Protein AF-A0A9N7VM14-F1 (afdb_monomer_lite)

Foldseek 3Di:
DDCPVVVVVVVVVVVVVVVVVVVVVPPVPPVPVVVLVVQVVPCPDPLVVCVVVVHPSADPVSQVVVLVVVQVVLCVDPPGDPDDDRDDDPVPPPPPDDPPDD

Organism: Pleuronectes platessa (NCBI:txid8262)

Secondary structure (DSSP, 8-state):
--THHHHHHHHHHHHHHHHHHHHHHT-TTTHHHHHHHHHTT-TTSHHHHHHHTTS--S-HHHHHHHHHHHHHHHTT-SSPPTT-PPPP--------------

Sequence (102 aa):
MSGESLHWLRGASLLLLLQAATSMVMLPNTTDWKQLLDKYLDEKGDWWEAKQRGKRAITDSDAQLILDIHNKLRGQVYPSASNMEHMVGGWRTEVSGRA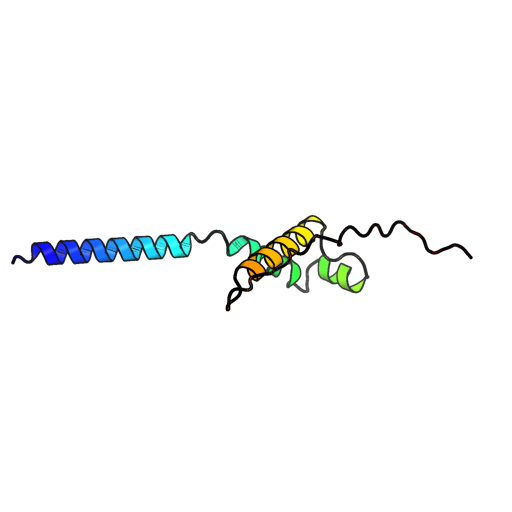PSE

pLDDT: mean 72.64, std 12.81, range [38.75, 89.0]

Structure (mmCIF, N/CA/C/O backbone):
data_AF-A0A9N7VM14-F1
#
_entry.id   AF-A0A9N7VM14-F1
#
loop_
_atom_site.group_PDB
_atom_site.id
_atom_site.type_symbol
_atom_site.label_atom_id
_atom_site.label_alt_id
_atom_site.label_comp_id
_atom_site.label_asym_id
_atom_site.label_entity_id
_atom_site.label_seq_id
_atom_site.pdbx_PDB_ins_code
_atom_site.Cartn_x
_atom_site.Cartn_y
_atom_site.Cartn_z
_atom_site.occupancy
_atom_site.B_iso_or_equiv
_atom_site.auth_seq_id
_atom_site.auth_comp_id
_atom_site.auth_asym_id
_atom_site.auth_atom_id
_atom_site.pdbx_PDB_model_num
ATOM 1 N N . MET A 1 1 ? -21.738 -14.811 49.653 1.00 49.97 1 MET A N 1
ATOM 2 C CA . MET A 1 1 ? -21.237 -14.925 48.266 1.00 49.97 1 MET A CA 1
ATOM 3 C C . MET A 1 1 ? -19.727 -14.788 48.327 1.00 49.97 1 MET A C 1
ATOM 5 O O . MET A 1 1 ? -19.229 -13.724 48.664 1.00 49.97 1 MET A O 1
ATOM 9 N N . SER A 1 2 ? -19.058 -15.932 48.223 1.00 56.47 2 SER A N 1
ATOM 10 C CA . SER A 1 2 ? -17.684 -16.224 48.639 1.00 56.47 2 SER A CA 1
ATOM 11 C C . SER A 1 2 ? -16.636 -15.630 47.694 1.00 56.47 2 SER A C 1
ATOM 13 O O . SER A 1 2 ? -16.859 -15.552 46.489 1.00 56.47 2 SER A O 1
ATOM 15 N N . GLY A 1 3 ? -15.478 -15.238 48.239 1.00 65.00 3 GLY A N 1
ATOM 16 C CA . GLY A 1 3 ? -14.369 -14.597 47.512 1.00 65.00 3 GLY A CA 1
ATOM 17 C C . GLY A 1 3 ? -13.792 -15.397 46.335 1.00 65.00 3 GLY A C 1
ATOM 18 O O . GLY A 1 3 ? -13.029 -14.855 45.543 1.00 65.00 3 GLY A O 1
ATOM 19 N N . GLU A 1 4 ? -14.200 -16.651 46.159 1.00 67.94 4 GLU A N 1
ATOM 20 C CA . GLU A 1 4 ? -13.802 -17.526 45.053 1.00 67.94 4 GLU A CA 1
ATOM 21 C C . GLU A 1 4 ? -14.244 -17.000 43.679 1.00 67.94 4 GLU A C 1
ATOM 23 O O . GLU A 1 4 ? -13.500 -17.119 42.704 1.00 67.94 4 GLU A O 1
ATOM 28 N N . SER A 1 5 ? -15.405 -16.339 43.598 1.00 71.44 5 SER A N 1
ATOM 29 C CA . SER A 1 5 ? -15.885 -15.722 42.353 1.00 71.44 5 SER A CA 1
ATOM 30 C C . SER A 1 5 ? -15.021 -14.532 41.919 1.00 71.44 5 SER A C 1
ATOM 32 O O . SER A 1 5 ? -14.828 -14.304 40.725 1.00 71.44 5 SER A O 1
ATOM 34 N N . LEU A 1 6 ? -14.441 -13.806 42.880 1.00 75.19 6 LEU A N 1
ATOM 35 C CA . LEU A 1 6 ? -13.570 -12.662 42.621 1.00 75.19 6 LEU A CA 1
ATOM 36 C C . LEU A 1 6 ? -12.202 -13.101 42.082 1.00 75.19 6 LEU A C 1
ATOM 38 O O . LEU A 1 6 ? -11.669 -12.471 41.168 1.00 75.19 6 LEU A O 1
ATOM 42 N N . HIS A 1 7 ? -11.649 -14.200 42.603 1.00 79.88 7 HIS A N 1
ATOM 43 C CA . HIS A 1 7 ? -10.405 -14.782 42.091 1.00 79.88 7 HIS A CA 1
ATOM 44 C C . HIS A 1 7 ? -10.571 -15.313 40.661 1.00 79.88 7 HIS A C 1
ATOM 46 O O . HIS A 1 7 ? -9.702 -15.077 39.820 1.00 79.88 7 HIS A O 1
ATOM 52 N N . TRP A 1 8 ? -11.711 -15.940 40.363 1.00 81.69 8 TRP A N 1
ATOM 53 C CA . TRP A 1 8 ? -12.054 -16.406 39.017 1.00 81.69 8 TRP A CA 1
ATOM 54 C C . TRP A 1 8 ? -12.205 -15.265 38.012 1.00 81.69 8 TRP A C 1
ATOM 56 O O . TRP A 1 8 ? -11.599 -15.303 36.942 1.00 81.69 8 TRP A O 1
ATOM 66 N N . LEU A 1 9 ? -12.953 -14.217 38.368 1.00 84.75 9 LEU A N 1
ATOM 67 C CA . LEU A 1 9 ? -13.116 -13.029 37.524 1.00 84.75 9 LEU A CA 1
ATOM 68 C C . LEU A 1 9 ? -11.778 -12.332 37.260 1.00 84.75 9 LEU A C 1
ATOM 70 O O . LEU A 1 9 ? -11.505 -11.914 36.136 1.00 84.75 9 LEU A O 1
ATOM 74 N N . ARG A 1 10 ? -10.915 -12.240 38.277 1.00 85.06 10 ARG A N 1
ATOM 75 C CA . ARG A 1 10 ? -9.586 -11.636 38.142 1.00 85.06 10 ARG A CA 1
ATOM 76 C C . ARG A 1 10 ? -8.675 -12.463 37.235 1.00 85.06 10 ARG A C 1
ATOM 78 O O . ARG A 1 10 ? -7.988 -11.881 36.402 1.00 85.06 10 ARG A O 1
ATOM 85 N N . GLY A 1 11 ? -8.703 -13.791 37.359 1.00 87.69 11 GLY A N 1
ATOM 86 C CA . GLY A 1 11 ? -7.975 -14.702 36.472 1.00 87.69 11 GLY A CA 1
ATOM 87 C C . GLY A 1 11 ? -8.459 -14.619 35.023 1.00 87.69 11 GLY A C 1
ATOM 88 O O . GLY A 1 11 ? -7.644 -14.472 34.115 1.00 87.69 11 GLY A O 1
ATOM 89 N N . ALA A 1 12 ? -9.777 -14.617 34.810 1.00 87.88 12 ALA A N 1
ATOM 90 C CA . ALA A 1 12 ? -10.382 -14.475 33.486 1.00 87.88 12 ALA A CA 1
ATOM 91 C C . ALA A 1 12 ? -10.042 -13.125 32.835 1.00 87.88 12 ALA A C 1
ATOM 93 O O . ALA A 1 12 ? -9.708 -13.078 31.655 1.00 87.88 12 ALA A O 1
ATOM 94 N N . SER A 1 13 ? -10.059 -12.037 33.611 1.00 87.56 13 SER A N 1
ATOM 95 C CA . SER A 1 13 ? -9.688 -10.700 33.136 1.00 87.56 13 SER A CA 1
ATOM 96 C C . SER A 1 13 ? -8.205 -10.617 32.749 1.00 87.56 13 SER A C 1
ATOM 98 O O . SER A 1 13 ? -7.866 -10.077 31.697 1.00 87.56 13 SER A O 1
ATOM 100 N N . LEU A 1 14 ? -7.314 -11.232 33.539 1.00 89.00 14 LEU A N 1
ATOM 101 C CA . LEU A 1 14 ? -5.886 -11.315 33.211 1.00 89.00 14 LEU A CA 1
ATOM 102 C C . LEU A 1 14 ? -5.641 -12.116 31.924 1.00 89.00 14 LEU A C 1
ATOM 104 O O . LEU A 1 14 ? -4.824 -11.721 31.095 1.00 89.00 14 LEU A O 1
ATOM 108 N N . LEU A 1 15 ? -6.368 -13.224 31.748 1.00 87.62 15 LEU A N 1
ATOM 109 C CA . LEU A 1 15 ? -6.289 -14.059 30.552 1.00 87.62 15 LEU A CA 1
ATOM 110 C C . LEU A 1 15 ? -6.776 -13.296 29.312 1.00 87.62 15 LEU A C 1
ATOM 112 O O . LEU A 1 15 ? -6.120 -13.347 28.274 1.00 87.62 15 LEU A O 1
ATOM 116 N N . LEU A 1 16 ? -7.873 -12.539 29.432 1.00 86.06 16 LEU A N 1
ATOM 117 C CA . LEU A 1 16 ? -8.397 -11.698 28.353 1.00 86.06 16 LEU A CA 1
ATOM 118 C C . LEU A 1 16 ? -7.392 -10.614 27.941 1.00 86.06 16 LEU A C 1
ATOM 120 O O . LEU A 1 16 ? -7.169 -10.398 26.753 1.00 86.06 16 LEU A O 1
ATOM 124 N N . LEU A 1 17 ? -6.755 -9.961 2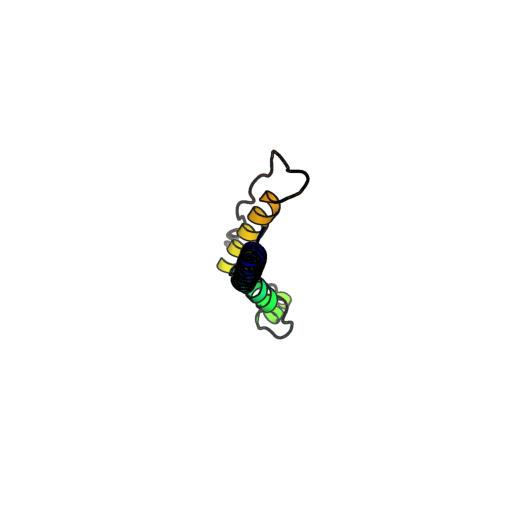8.918 1.00 85.62 17 LEU A N 1
ATOM 125 C CA . LEU A 1 17 ? -5.717 -8.956 28.673 1.00 85.62 17 LEU A CA 1
ATOM 126 C C . LEU A 1 17 ? -4.493 -9.564 27.980 1.00 85.62 17 LEU A C 1
ATOM 128 O O . LEU A 1 17 ? -3.948 -8.962 27.057 1.00 85.62 17 LEU A O 1
ATOM 132 N N . LEU A 1 18 ? -4.087 -10.772 28.376 1.00 84.19 18 LEU A N 1
ATOM 133 C CA . LEU A 1 18 ? -2.974 -11.481 27.750 1.00 84.19 18 LEU A CA 1
ATOM 134 C C . LEU A 1 18 ? -3.302 -11.901 26.308 1.00 84.19 18 LEU A C 1
ATOM 136 O O . LEU A 1 18 ? -2.451 -11.778 25.425 1.00 84.19 18 LEU A O 1
ATOM 140 N N . GLN A 1 19 ? -4.539 -12.341 26.049 1.00 78.81 19 GLN A N 1
ATOM 141 C CA . GLN A 1 19 ? -5.027 -12.656 24.701 1.00 78.81 19 GLN A CA 1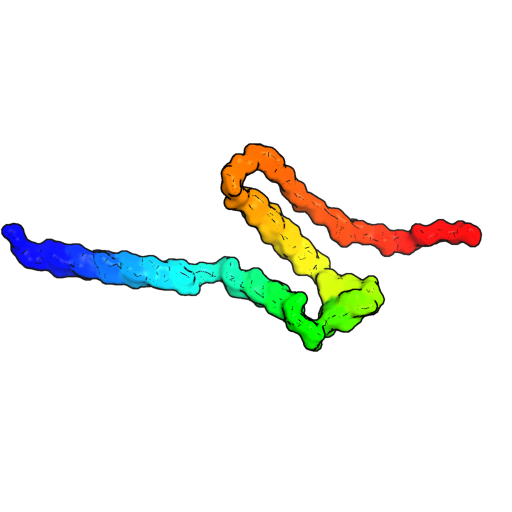
ATOM 142 C C . GLN A 1 19 ? -5.144 -11.414 23.809 1.00 78.81 19 GLN A C 1
ATOM 144 O O . GLN A 1 19 ? -4.775 -11.453 22.634 1.00 78.81 19 GLN A O 1
ATOM 149 N N . ALA A 1 20 ? -5.594 -10.288 24.361 1.00 76.31 20 ALA A N 1
ATOM 150 C CA . ALA A 1 20 ? -5.627 -9.015 23.649 1.00 76.31 20 ALA A CA 1
ATOM 151 C C . ALA A 1 20 ? -4.209 -8.523 23.306 1.00 76.31 20 ALA A C 1
ATOM 153 O O . ALA A 1 20 ? -3.959 -8.103 22.177 1.00 76.31 20 ALA A O 1
ATOM 154 N N . ALA A 1 21 ? -3.260 -8.640 24.240 1.00 74.00 21 ALA A N 1
ATOM 155 C CA . ALA A 1 21 ? -1.866 -8.261 24.018 1.00 74.00 21 ALA A CA 1
ATOM 156 C C . ALA A 1 21 ? -1.184 -9.136 22.952 1.00 74.00 21 ALA A C 1
ATOM 158 O O . ALA A 1 21 ? -0.505 -8.619 22.068 1.00 74.00 21 ALA A O 1
ATOM 159 N N . THR A 1 22 ? -1.404 -10.453 22.982 1.00 68.19 22 THR A N 1
ATOM 160 C CA . THR A 1 22 ? -0.868 -11.371 21.958 1.00 68.19 22 THR A CA 1
ATOM 161 C C . THR A 1 22 ? -1.496 -11.142 20.586 1.00 68.19 22 THR A C 1
ATOM 163 O O . THR A 1 22 ? -0.776 -11.152 19.591 1.00 68.19 22 THR A O 1
ATOM 166 N N . SER A 1 23 ? -2.794 -10.836 20.518 1.00 63.56 23 SER A N 1
ATOM 167 C CA . SER A 1 23 ? -3.466 -10.471 19.260 1.00 63.56 23 SER A CA 1
ATOM 168 C C . SER A 1 23 ? -2.953 -9.148 18.679 1.00 63.56 23 SER A C 1
ATOM 170 O O . SER A 1 23 ? -2.893 -8.990 17.463 1.00 63.56 23 SER A O 1
ATOM 172 N N . MET A 1 24 ? -2.545 -8.205 19.535 1.00 60.84 24 MET A N 1
ATOM 173 C CA . MET A 1 24 ? -1.982 -6.916 19.119 1.00 60.84 24 MET A CA 1
ATOM 174 C C . MET A 1 24 ? -0.535 -7.038 18.614 1.00 60.84 24 MET A C 1
ATOM 176 O O . MET A 1 24 ? -0.155 -6.341 17.677 1.00 60.84 24 MET A O 1
ATOM 180 N N . VAL A 1 25 ? 0.263 -7.938 19.199 1.00 60.00 25 VAL A N 1
ATOM 181 C CA . VAL A 1 25 ? 1.650 -8.213 18.773 1.00 60.00 25 VAL A CA 1
ATOM 182 C C . VAL A 1 25 ? 1.701 -9.064 17.500 1.00 60.00 25 VAL A C 1
ATOM 184 O O . VAL A 1 25 ? 2.594 -8.884 16.679 1.00 60.00 25 VAL A O 1
ATOM 187 N N . MET A 1 26 ? 0.726 -9.950 17.296 1.00 55.31 26 MET A N 1
ATOM 188 C CA . MET A 1 26 ? 0.640 -10.834 16.128 1.00 55.31 26 MET A CA 1
ATOM 189 C C . MET A 1 26 ? -0.138 -10.218 14.960 1.00 55.31 26 MET A C 1
ATOM 191 O O . MET A 1 26 ? -0.744 -10.956 14.190 1.00 55.31 26 MET A O 1
ATOM 195 N N . LEU A 1 27 ? -0.151 -8.887 14.806 1.00 52.78 27 LEU A N 1
ATOM 196 C CA . LEU A 1 27 ? -0.711 -8.244 13.616 1.00 52.78 27 LEU A CA 1
ATOM 197 C C . LEU A 1 27 ? 0.303 -8.398 12.461 1.00 52.78 27 LEU A C 1
ATOM 199 O O . LEU A 1 27 ? 1.231 -7.596 12.363 1.00 52.78 27 LEU A O 1
ATOM 203 N N . PRO A 1 28 ? 0.165 -9.382 11.548 1.00 54.34 28 PRO A N 1
ATOM 204 C CA . PRO A 1 28 ? 1.184 -9.672 10.531 1.00 54.34 28 PRO A CA 1
ATOM 205 C C . PRO A 1 28 ? 1.165 -8.629 9.403 1.00 54.34 28 PRO A C 1
ATOM 207 O O . PRO A 1 28 ? 1.985 -8.637 8.498 1.00 54.34 28 PRO A O 1
ATOM 210 N N . ASN A 1 29 ? 0.180 -7.730 9.437 1.00 54.50 29 ASN A N 1
ATOM 211 C CA . ASN A 1 29 ? -0.183 -6.843 8.344 1.00 54.50 29 ASN A CA 1
ATOM 212 C C . ASN A 1 29 ? 0.454 -5.447 8.474 1.00 54.50 29 ASN A C 1
ATOM 214 O O . ASN A 1 29 ? 0.042 -4.535 7.769 1.00 54.50 29 ASN A O 1
ATOM 218 N N . THR A 1 30 ? 1.396 -5.232 9.396 1.00 54.31 30 THR A N 1
ATOM 219 C CA . THR A 1 30 ? 2.141 -3.962 9.533 1.00 54.31 30 THR A CA 1
ATOM 220 C C . THR A 1 30 ? 3.599 -4.088 9.103 1.00 54.31 30 THR A C 1
ATOM 222 O O . THR A 1 30 ? 4.206 -3.084 8.729 1.00 54.31 30 THR A O 1
ATOM 225 N N . THR A 1 31 ? 4.164 -5.297 9.112 1.00 62.62 31 THR A N 1
ATOM 226 C CA . THR A 1 31 ? 5.564 -5.537 8.742 1.00 62.62 31 THR A CA 1
ATOM 227 C C . THR A 1 31 ? 5.807 -5.393 7.246 1.00 62.62 31 THR A C 1
ATOM 229 O O . THR A 1 31 ? 6.780 -4.745 6.869 1.00 62.62 31 THR A O 1
ATOM 232 N N . ASP A 1 32 ? 4.908 -5.898 6.400 1.00 72.31 32 ASP A N 1
ATOM 233 C CA . ASP A 1 32 ? 5.137 -5.933 4.948 1.00 72.31 32 ASP A CA 1
ATOM 234 C C . ASP A 1 32 ? 5.043 -4.541 4.305 1.00 72.31 32 ASP A C 1
ATOM 236 O O . ASP A 1 32 ? 5.903 -4.152 3.515 1.00 72.31 32 ASP A O 1
ATOM 240 N N . TRP A 1 33 ? 4.060 -3.726 4.702 1.00 73.06 33 TRP A N 1
ATOM 241 C CA . TRP A 1 33 ? 3.915 -2.361 4.174 1.00 73.06 33 TRP A CA 1
ATOM 242 C C . TRP A 1 33 ? 5.035 -1.446 4.629 1.00 73.06 33 TRP A C 1
ATOM 244 O O . TRP A 1 33 ? 5.526 -0.636 3.846 1.00 73.06 33 TRP A O 1
ATOM 254 N N . LYS A 1 34 ? 5.445 -1.577 5.895 1.00 77.81 34 LYS A N 1
ATOM 255 C CA . LYS A 1 34 ? 6.532 -0.773 6.439 1.00 77.81 34 LYS A CA 1
ATOM 256 C C . LYS A 1 34 ? 7.827 -1.067 5.691 1.00 77.81 34 LYS A C 1
ATOM 258 O O . LYS A 1 34 ? 8.515 -0.124 5.338 1.00 77.81 34 LYS A O 1
ATOM 263 N N . GLN A 1 35 ? 8.110 -2.333 5.387 1.00 80.81 35 GLN A N 1
ATOM 264 C CA . GLN A 1 35 ? 9.279 -2.722 4.594 1.00 80.81 35 GLN A CA 1
ATOM 265 C C . GLN A 1 35 ? 9.217 -2.200 3.153 1.00 80.81 35 GLN A C 1
ATOM 267 O O . GLN A 1 35 ? 10.214 -1.685 2.653 1.00 80.81 35 GLN A O 1
ATOM 272 N N . LEU A 1 36 ? 8.053 -2.275 2.493 1.00 82.44 36 LEU A N 1
ATOM 273 C CA . LEU A 1 36 ? 7.874 -1.709 1.151 1.00 82.44 36 LEU A CA 1
ATOM 274 C C . LEU A 1 36 ? 8.125 -0.195 1.142 1.00 82.44 36 LEU A C 1
ATOM 276 O O . LEU A 1 36 ? 8.797 0.313 0.248 1.00 82.44 36 LEU A O 1
ATOM 280 N N . LEU A 1 37 ? 7.580 0.521 2.127 1.00 80.56 37 LEU A N 1
ATOM 281 C CA . LEU A 1 37 ? 7.722 1.969 2.229 1.00 80.56 37 LEU A CA 1
ATOM 282 C C . LEU A 1 37 ? 9.164 2.364 2.561 1.00 80.56 37 LEU A C 1
ATOM 284 O O . LEU A 1 37 ? 9.695 3.272 1.937 1.00 80.56 37 LEU A O 1
ATOM 288 N N . ASP A 1 38 ? 9.806 1.651 3.487 1.00 82.56 38 ASP A N 1
ATOM 289 C CA . ASP A 1 38 ? 11.203 1.857 3.884 1.00 82.56 38 ASP A CA 1
ATOM 290 C C . ASP A 1 38 ? 12.150 1.692 2.684 1.00 82.56 38 ASP A C 1
ATOM 292 O O . ASP A 1 38 ? 12.989 2.556 2.431 1.00 82.56 38 ASP A O 1
ATOM 296 N N . LYS A 1 39 ? 11.903 0.675 1.841 1.00 81.69 39 LYS A N 1
ATOM 297 C CA . LYS A 1 39 ? 12.631 0.445 0.580 1.00 81.69 39 LYS A CA 1
ATOM 298 C C . LYS A 1 39 ? 12.626 1.661 -0.353 1.00 81.69 39 LYS A C 1
ATOM 300 O O . LYS A 1 39 ? 13.597 1.858 -1.074 1.00 81.69 39 LYS A O 1
ATOM 305 N N . TYR A 1 40 ? 11.545 2.445 -0.356 1.00 76.12 40 TYR A N 1
ATOM 306 C CA . TYR A 1 40 ? 11.337 3.610 -1.228 1.00 76.12 40 TYR A CA 1
ATOM 307 C C . TYR A 1 40 ? 11.389 4.963 -0.500 1.00 76.12 40 TYR A C 1
ATOM 309 O O . TYR A 1 40 ? 11.108 5.996 -1.103 1.00 76.12 40 TYR A O 1
ATOM 317 N N . LEU A 1 41 ? 11.712 4.990 0.791 1.00 79.62 41 LEU A N 1
ATOM 318 C CA . LEU A 1 41 ? 11.947 6.221 1.552 1.00 79.62 41 LEU A CA 1
ATOM 319 C C . LEU A 1 41 ? 13.433 6.431 1.844 1.00 79.62 41 LEU A C 1
ATOM 321 O O . LEU A 1 41 ? 13.835 7.556 2.130 1.00 79.62 41 LEU A O 1
ATOM 325 N N . ASP A 1 42 ? 14.250 5.383 1.728 1.00 80.12 42 ASP A N 1
ATOM 326 C CA . ASP A 1 42 ? 15.699 5.498 1.830 1.00 80.12 42 ASP A CA 1
ATOM 327 C C . ASP A 1 42 ? 16.283 6.247 0.618 1.00 80.12 42 ASP A C 1
ATOM 329 O O . ASP A 1 42 ? 16.427 5.696 -0.478 1.00 80.12 42 ASP A O 1
ATOM 333 N N . GLU A 1 43 ? 16.638 7.518 0.831 1.00 68.75 43 GLU A N 1
ATOM 334 C CA . GLU A 1 43 ? 17.281 8.401 -0.155 1.00 68.75 43 GLU A CA 1
ATOM 335 C C . GLU A 1 43 ? 18.672 7.912 -0.598 1.00 68.75 43 GLU A C 1
ATOM 337 O O . GLU A 1 43 ? 19.241 8.453 -1.547 1.00 68.75 43 GLU A O 1
ATOM 342 N N . LYS A 1 44 ? 19.238 6.896 0.065 1.00 73.56 44 LYS A N 1
ATOM 343 C CA . LYS A 1 44 ? 20.530 6.295 -0.291 1.00 73.56 44 LYS A CA 1
ATOM 344 C C . LYS A 1 44 ? 20.405 5.016 -1.120 1.00 73.56 44 LYS A C 1
ATOM 346 O O . LYS A 1 44 ? 21.429 4.446 -1.486 1.00 73.56 44 LYS A O 1
ATOM 351 N N . GLY A 1 45 ? 19.188 4.556 -1.409 1.00 70.38 45 GLY A N 1
ATOM 352 C CA . GLY A 1 45 ? 18.957 3.327 -2.166 1.00 70.38 45 GLY A CA 1
ATOM 353 C C . GLY A 1 45 ? 19.122 3.493 -3.682 1.00 70.38 45 GLY A C 1
ATOM 354 O O . GLY A 1 45 ? 18.843 4.553 -4.241 1.00 70.38 45 GLY A O 1
ATOM 355 N N . ASP A 1 46 ? 19.475 2.404 -4.373 1.00 71.88 46 ASP A N 1
ATOM 356 C CA . ASP A 1 46 ? 19.684 2.346 -5.836 1.00 71.88 46 ASP A CA 1
ATOM 357 C C . ASP A 1 46 ? 18.499 2.900 -6.663 1.00 71.88 46 ASP A C 1
ATOM 359 O O . ASP A 1 46 ? 18.657 3.411 -7.777 1.00 71.88 46 ASP A O 1
ATOM 363 N N . TRP A 1 47 ? 17.282 2.826 -6.117 1.00 71.62 47 TRP A N 1
ATOM 364 C CA . TRP A 1 47 ? 16.067 3.348 -6.747 1.00 71.62 47 TRP A CA 1
ATOM 365 C C . TRP A 1 47 ? 16.033 4.890 -6.788 1.00 71.62 47 TRP A C 1
ATOM 367 O O . TRP A 1 47 ? 15.444 5.459 -7.713 1.00 71.62 47 TRP A O 1
ATOM 377 N N . TRP A 1 48 ? 16.671 5.578 -5.832 1.00 69.69 48 TRP A N 1
ATOM 378 C CA . TRP A 1 48 ? 16.746 7.042 -5.783 1.00 69.69 48 TRP A CA 1
ATOM 379 C C . TRP A 1 48 ? 17.570 7.587 -6.954 1.00 69.69 48 TRP A C 1
ATOM 381 O O . TRP A 1 48 ? 17.178 8.558 -7.605 1.00 69.69 48 TRP A O 1
ATOM 391 N N . GLU A 1 49 ? 18.653 6.897 -7.315 1.00 69.44 49 GLU A N 1
ATOM 392 C CA . GLU A 1 49 ? 19.424 7.206 -8.520 1.00 69.44 49 GLU A CA 1
ATOM 393 C C . GLU A 1 49 ? 18.619 6.948 -9.803 1.00 69.44 49 GLU A C 1
ATOM 395 O O . GLU A 1 49 ? 18.679 7.730 -10.758 1.00 69.44 49 GLU A O 1
ATOM 400 N N . ALA A 1 50 ? 17.832 5.867 -9.839 1.00 68.56 50 ALA A N 1
ATOM 401 C CA . ALA A 1 50 ? 16.967 5.548 -10.974 1.00 68.56 50 ALA A CA 1
ATOM 402 C C . ALA A 1 50 ? 15.860 6.599 -11.178 1.00 68.56 50 ALA A C 1
ATOM 404 O O . ALA A 1 50 ? 15.593 6.982 -12.322 1.00 68.56 50 ALA A O 1
ATOM 405 N N . LYS A 1 51 ? 15.287 7.122 -10.082 1.00 66.62 51 LYS A N 1
ATOM 406 C CA . LYS A 1 51 ? 14.295 8.212 -10.072 1.00 66.62 51 LYS A CA 1
ATOM 407 C C . LYS A 1 51 ? 14.826 9.476 -10.750 1.00 66.62 51 LYS A C 1
ATOM 409 O O . LYS A 1 51 ? 14.116 10.076 -11.551 1.00 66.62 51 LYS A O 1
ATOM 414 N N . GLN A 1 52 ? 16.074 9.857 -10.479 1.00 66.31 52 GLN A N 1
ATOM 415 C CA . GLN A 1 52 ? 16.712 11.033 -11.094 1.00 66.31 52 GLN A CA 1
ATOM 416 C C . GLN A 1 52 ? 17.004 10.839 -12.592 1.00 66.31 52 GLN A C 1
ATOM 418 O O . GLN A 1 52 ? 17.057 11.802 -13.350 1.00 66.31 52 GLN A O 1
ATOM 423 N N . ARG A 1 53 ? 17.170 9.589 -13.042 1.00 69.06 53 ARG A N 1
ATOM 424 C CA . ARG A 1 53 ? 17.544 9.243 -14.426 1.00 69.06 53 ARG A CA 1
ATOM 425 C C . ARG A 1 53 ? 16.359 9.034 -15.375 1.00 69.06 53 ARG A C 1
ATOM 427 O O . ARG A 1 53 ? 16.573 8.602 -16.505 1.00 69.06 53 ARG A O 1
ATOM 434 N N . GLY A 1 54 ? 15.122 9.274 -14.933 1.00 64.25 54 GLY A N 1
ATOM 435 C CA . GLY A 1 54 ? 13.920 9.006 -15.736 1.00 64.25 54 GLY A CA 1
ATOM 436 C C . GLY A 1 54 ? 13.693 7.516 -16.036 1.00 64.25 54 GLY A C 1
ATOM 437 O O . GLY A 1 54 ? 12.906 7.176 -16.918 1.00 64.25 54 GLY A O 1
ATOM 438 N N . LYS A 1 55 ? 14.385 6.614 -15.323 1.00 64.19 55 LYS A N 1
ATOM 439 C CA . LYS A 1 55 ? 14.159 5.164 -15.385 1.00 64.19 55 LYS A CA 1
ATOM 440 C C . LYS A 1 55 ? 13.059 4.784 -14.393 1.00 64.19 55 LYS A C 1
ATOM 442 O O . LYS A 1 55 ? 12.838 5.483 -13.407 1.00 64.19 55 LYS A O 1
ATOM 447 N N . ARG A 1 56 ? 12.367 3.664 -14.639 1.00 66.06 56 ARG A N 1
ATOM 448 C CA . ARG A 1 56 ? 11.365 3.130 -13.702 1.00 66.06 56 ARG A CA 1
ATOM 449 C C . ARG A 1 56 ? 12.021 2.894 -12.340 1.00 66.06 56 ARG A C 1
ATOM 451 O O . ARG A 1 56 ? 12.842 1.996 -12.199 1.00 66.06 56 ARG A O 1
ATOM 458 N N . ALA A 1 57 ? 11.658 3.715 -11.360 1.00 71.75 57 ALA A N 1
ATOM 459 C CA . ALA A 1 57 ? 12.168 3.607 -9.998 1.00 71.75 57 ALA A CA 1
ATOM 460 C C . ALA A 1 57 ? 11.454 2.508 -9.190 1.00 71.75 57 ALA A C 1
ATOM 462 O O . ALA A 1 57 ? 11.951 2.097 -8.151 1.00 71.75 57 ALA A O 1
ATOM 463 N N . ILE A 1 58 ? 10.303 2.023 -9.667 1.00 76.94 58 ILE A N 1
ATOM 464 C CA . ILE A 1 58 ? 9.443 1.046 -8.988 1.00 76.94 58 ILE A CA 1
ATOM 465 C C . ILE A 1 58 ? 9.342 -0.210 -9.857 1.00 76.94 58 ILE A C 1
ATOM 467 O O . ILE A 1 58 ? 9.231 -0.097 -11.0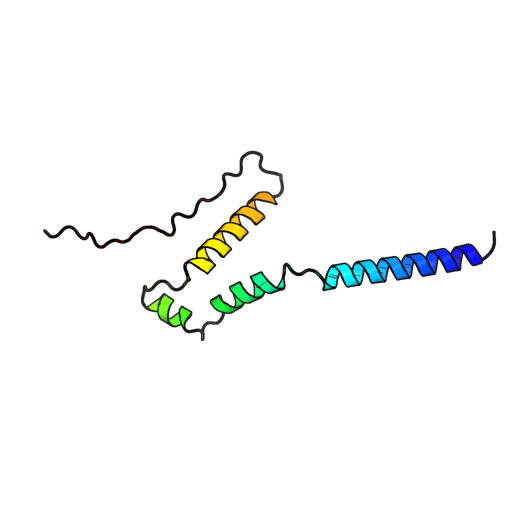81 1.00 76.94 58 ILE A O 1
ATOM 471 N N . THR A 1 59 ? 9.400 -1.393 -9.241 1.00 81.12 59 THR A N 1
ATOM 472 C CA . THR A 1 59 ? 9.270 -2.655 -9.979 1.00 81.12 59 THR A CA 1
ATOM 473 C C . THR A 1 59 ? 7.810 -2.958 -10.311 1.00 81.12 59 THR A C 1
ATOM 475 O O . THR A 1 59 ? 6.883 -2.495 -9.649 1.00 81.12 59 THR A O 1
ATOM 478 N N . ASP A 1 60 ? 7.613 -3.791 -11.323 1.00 81.06 60 ASP A N 1
ATOM 479 C CA . ASP A 1 60 ? 6.312 -4.283 -11.772 1.00 81.06 60 ASP A CA 1
ATOM 480 C C . ASP A 1 60 ? 5.497 -4.960 -10.648 1.00 81.06 60 ASP A C 1
ATOM 482 O O . ASP A 1 60 ? 4.293 -4.734 -10.512 1.00 81.06 60 ASP A O 1
ATOM 486 N N . SER A 1 61 ? 6.156 -5.755 -9.799 1.00 81.69 61 SER A N 1
ATOM 487 C CA . SER A 1 61 ? 5.523 -6.400 -8.643 1.00 81.69 61 SER A CA 1
ATOM 488 C C . SER A 1 61 ? 5.144 -5.398 -7.556 1.00 81.69 61 SER A C 1
ATOM 490 O O . SER A 1 61 ? 4.060 -5.496 -6.985 1.00 81.69 61 SER A O 1
ATOM 492 N N . ASP A 1 62 ? 6.001 -4.408 -7.295 1.00 84.31 62 ASP A N 1
ATOM 493 C CA . ASP A 1 62 ? 5.712 -3.377 -6.295 1.00 84.31 62 ASP A CA 1
ATOM 494 C C . ASP A 1 62 ? 4.570 -2.463 -6.751 1.00 84.31 62 ASP A C 1
ATOM 496 O O . ASP A 1 62 ? 3.752 -2.048 -5.936 1.00 84.31 62 ASP A O 1
ATOM 500 N N . ALA A 1 63 ? 4.463 -2.184 -8.053 1.00 83.12 63 ALA A N 1
ATOM 501 C CA . ALA A 1 63 ? 3.361 -1.408 -8.613 1.00 83.12 63 ALA A CA 1
ATOM 502 C C . ALA A 1 63 ? 2.001 -2.100 -8.413 1.00 83.12 63 ALA A C 1
ATOM 504 O O . ALA A 1 63 ? 1.029 -1.437 -8.049 1.00 83.12 63 ALA A O 1
ATOM 505 N N . GLN A 1 64 ? 1.934 -3.423 -8.605 1.00 84.25 64 GLN A N 1
ATOM 506 C CA . GLN A 1 64 ? 0.726 -4.200 -8.297 1.00 84.25 64 GLN A CA 1
ATOM 507 C C . GLN A 1 64 ? 0.407 -4.173 -6.807 1.00 84.25 64 GLN A C 1
ATOM 509 O O . GLN A 1 64 ? -0.726 -3.898 -6.423 1.00 84.25 64 GLN A O 1
ATOM 514 N N . LEU A 1 65 ? 1.423 -4.361 -5.968 1.00 83.94 65 LEU A N 1
ATOM 515 C CA . LEU A 1 65 ? 1.251 -4.334 -4.524 1.00 83.94 65 LEU A CA 1
ATOM 516 C C . LEU A 1 65 ? 0.715 -2.975 -4.041 1.00 83.94 65 LEU A C 1
ATOM 518 O O . LEU A 1 65 ? -0.224 -2.921 -3.250 1.00 83.94 65 LEU A O 1
ATOM 522 N N . ILE A 1 66 ? 1.251 -1.868 -4.563 1.00 83.75 66 ILE A N 1
ATOM 523 C CA . ILE A 1 66 ? 0.758 -0.510 -4.289 1.00 83.75 66 ILE A CA 1
ATOM 524 C C . ILE A 1 66 ? -0.713 -0.369 -4.697 1.00 83.75 66 ILE A C 1
ATOM 526 O O . ILE A 1 66 ? -1.501 0.226 -3.957 1.00 83.75 66 ILE A O 1
ATOM 530 N N . LEU A 1 67 ? -1.093 -0.903 -5.857 1.00 86.12 67 LEU A N 1
ATOM 531 C CA . LEU A 1 67 ? -2.457 -0.833 -6.373 1.00 86.12 67 LEU A CA 1
ATOM 532 C C . LEU A 1 67 ? -3.444 -1.632 -5.510 1.00 86.12 67 LEU A C 1
ATOM 534 O O . LEU A 1 67 ? -4.508 -1.115 -5.161 1.00 86.12 67 LEU A O 1
ATOM 538 N N . ASP A 1 68 ? -3.075 -2.839 -5.090 1.00 86.25 68 ASP A N 1
ATOM 539 C CA . ASP A 1 68 ? -3.889 -3.675 -4.203 1.00 86.25 68 ASP A CA 1
ATOM 540 C C . ASP A 1 68 ? -4.138 -2.989 -2.854 1.00 86.25 68 ASP A C 1
ATOM 542 O O . ASP A 1 68 ? -5.265 -2.973 -2.348 1.00 86.25 68 ASP A O 1
ATOM 546 N N . ILE A 1 69 ? -3.108 -2.343 -2.294 1.00 83.81 69 ILE A N 1
ATOM 547 C CA . ILE A 1 69 ? -3.230 -1.563 -1.055 1.00 83.81 69 ILE A CA 1
ATOM 548 C C . ILE A 1 69 ? -4.209 -0.402 -1.237 1.00 83.81 69 ILE A C 1
ATOM 550 O O . ILE A 1 69 ? -5.080 -0.197 -0.389 1.00 83.81 69 ILE A O 1
ATOM 554 N N . HIS A 1 70 ? -4.092 0.358 -2.329 1.00 84.56 70 HIS A N 1
ATOM 555 C CA . HIS A 1 70 ? -4.983 1.490 -2.595 1.00 84.56 70 HIS A CA 1
ATOM 556 C C . HIS A 1 70 ? -6.439 1.038 -2.679 1.00 84.56 70 HIS A C 1
ATOM 558 O O . HIS A 1 70 ? -7.316 1.658 -2.076 1.00 84.56 70 HIS A O 1
ATOM 564 N N . ASN A 1 71 ? -6.700 -0.070 -3.369 1.00 87.06 71 ASN A N 1
ATOM 565 C CA . ASN A 1 71 ? -8.045 -0.621 -3.486 1.00 87.06 71 ASN A CA 1
ATOM 566 C C . ASN A 1 71 ? -8.587 -1.116 -2.139 1.00 87.06 71 ASN A C 1
ATOM 568 O O . ASN A 1 71 ? -9.737 -0.830 -1.798 1.00 87.06 71 ASN A O 1
ATOM 572 N N . LYS A 1 72 ? -7.751 -1.772 -1.327 1.00 86.12 72 LYS A N 1
ATOM 573 C CA . LYS A 1 72 ? -8.116 -2.202 0.029 1.00 86.12 72 LYS A CA 1
ATOM 574 C C . LYS A 1 72 ? -8.478 -1.022 0.933 1.00 86.12 72 LYS A C 1
ATOM 576 O O . LYS A 1 72 ? -9.490 -1.088 1.625 1.00 86.12 72 LYS A O 1
ATOM 581 N N . LEU A 1 73 ? -7.685 0.053 0.920 1.00 84.94 73 LEU A N 1
ATOM 582 C CA . LEU A 1 73 ? -7.941 1.251 1.728 1.00 84.94 73 LEU A CA 1
ATOM 583 C C . LEU A 1 73 ? -9.170 2.020 1.253 1.00 84.94 73 LEU A C 1
ATOM 585 O O . LEU A 1 73 ? -9.935 2.500 2.087 1.00 84.94 73 LEU A O 1
ATOM 589 N N . ARG A 1 74 ? -9.408 2.088 -0.065 1.00 84.69 74 ARG A N 1
ATOM 590 C CA . ARG A 1 74 ? -10.663 2.628 -0.600 1.00 84.69 74 ARG A CA 1
ATOM 591 C C . ARG A 1 74 ? -11.837 1.863 -0.002 1.00 84.69 74 ARG A C 1
ATOM 593 O O . ARG A 1 74 ? -12.667 2.483 0.640 1.00 84.69 74 ARG A O 1
ATOM 600 N N . GLY A 1 75 ? -11.828 0.531 -0.028 1.00 83.12 75 GLY A N 1
ATOM 601 C CA . GLY A 1 75 ? -12.863 -0.305 0.600 1.00 83.12 75 GLY A CA 1
ATOM 602 C C . GLY A 1 75 ? -13.182 -0.021 2.082 1.00 83.12 75 GLY A C 1
ATOM 603 O O . GLY A 1 75 ? -14.220 -0.465 2.564 1.00 83.12 75 GLY A O 1
ATOM 604 N N . GLN A 1 76 ? -12.327 0.709 2.806 1.00 86.56 76 GLN A N 1
ATOM 605 C CA . GLN A 1 76 ? -12.436 0.970 4.246 1.00 86.56 76 GLN A CA 1
ATOM 606 C C . GLN A 1 76 ? -12.790 2.428 4.603 1.00 86.56 76 GLN A C 1
ATOM 608 O O . GLN A 1 76 ? -12.741 2.791 5.778 1.00 86.56 76 GLN A O 1
ATOM 613 N N . VAL A 1 77 ? -13.130 3.284 3.632 1.00 81.19 77 VAL A N 1
ATOM 614 C CA . VAL A 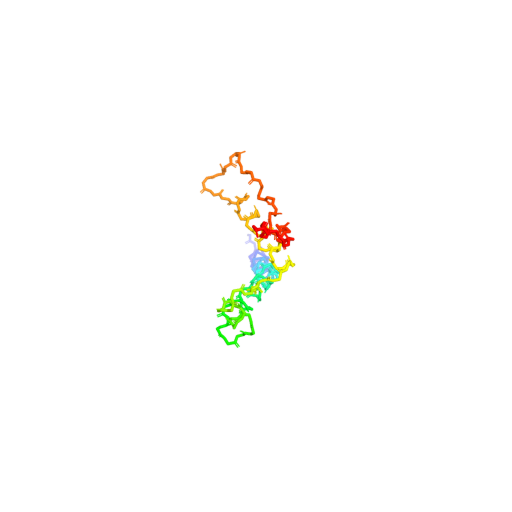1 77 ? -13.422 4.708 3.895 1.00 81.19 77 VAL A CA 1
ATOM 615 C C . VAL A 1 77 ? -14.695 4.927 4.724 1.00 81.19 77 VAL A C 1
ATOM 617 O O . VAL A 1 77 ? -15.671 4.182 4.612 1.00 81.19 77 VAL A O 1
ATOM 620 N N . TYR A 1 78 ? -14.695 6.000 5.525 1.00 80.56 78 TYR A N 1
ATOM 621 C CA . TYR A 1 78 ? -15.865 6.482 6.259 1.00 80.56 78 TYR A CA 1
ATOM 622 C C . TYR A 1 78 ? -16.197 7.941 5.880 1.00 80.56 78 TYR A C 1
ATOM 624 O O . TYR A 1 78 ? -15.291 8.778 5.902 1.00 80.56 78 TYR A O 1
ATOM 632 N N . PRO A 1 79 ? -17.471 8.280 5.594 1.00 86.38 79 PRO A N 1
ATOM 633 C CA . PRO A 1 79 ? -18.619 7.372 5.507 1.00 86.38 79 PRO A CA 1
ATOM 634 C C . PRO A 1 79 ? -18.471 6.367 4.357 1.00 86.38 79 PRO A C 1
ATOM 636 O O . PRO A 1 79 ? -17.771 6.629 3.380 1.00 86.38 79 PRO A O 1
ATOM 639 N N . SER A 1 80 ? -19.107 5.199 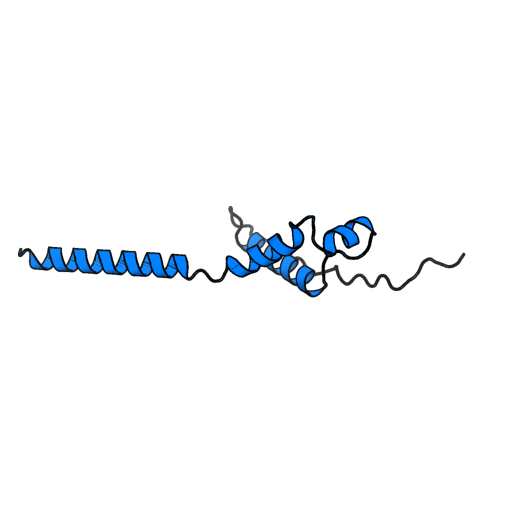4.504 1.00 81.31 80 SER A N 1
ATOM 640 C CA . SER A 1 80 ? -19.020 4.129 3.505 1.00 81.31 80 SER A CA 1
ATOM 641 C C . SER A 1 80 ? -19.506 4.638 2.148 1.00 81.31 80 SER A C 1
ATOM 643 O O . SER A 1 80 ? -20.602 5.189 2.035 1.00 81.31 80 SER A O 1
ATOM 645 N N . ALA A 1 81 ? -18.676 4.469 1.122 1.00 79.62 81 ALA A N 1
ATOM 646 C CA . ALA A 1 81 ? -19.014 4.838 -0.242 1.00 79.62 81 ALA A CA 1
ATOM 647 C C . ALA A 1 81 ? -19.624 3.631 -0.966 1.00 79.62 81 ALA A C 1
ATOM 649 O O . ALA A 1 81 ? -18.997 2.578 -1.072 1.00 79.62 81 ALA A O 1
ATOM 650 N N . SER A 1 82 ? -20.838 3.791 -1.494 1.00 74.44 82 SER A N 1
ATOM 651 C CA . SER A 1 82 ? -21.575 2.714 -2.170 1.00 74.44 82 SER A CA 1
ATOM 652 C C . SER A 1 82 ? -21.029 2.348 -3.555 1.00 74.44 82 SER A C 1
ATOM 654 O O . SER A 1 82 ? -21.335 1.268 -4.046 1.00 74.44 82 SER A O 1
ATOM 656 N N . ASN A 1 83 ? -20.229 3.217 -4.185 1.00 81.81 83 ASN A N 1
ATOM 657 C CA . ASN A 1 83 ? -19.730 3.022 -5.551 1.00 81.81 83 ASN A CA 1
ATOM 658 C C . ASN A 1 83 ? -18.222 3.287 -5.675 1.00 81.81 83 ASN A C 1
ATOM 660 O O . ASN A 1 83 ? -17.781 4.168 -6.413 1.00 81.81 83 ASN A O 1
ATOM 664 N N . MET A 1 84 ? -17.405 2.568 -4.907 1.00 81.38 84 MET A N 1
ATOM 665 C CA . MET A 1 84 ? -15.955 2.626 -5.096 1.00 81.38 84 MET A CA 1
ATOM 666 C C . MET A 1 84 ? -15.508 1.689 -6.203 1.00 81.38 84 MET A C 1
ATOM 668 O O . MET A 1 84 ? -15.323 0.495 -5.987 1.00 81.38 84 MET A O 1
ATOM 672 N N . GLU A 1 85 ? -15.287 2.260 -7.383 1.00 79.38 85 GLU A N 1
ATOM 673 C CA . GLU A 1 85 ? -14.701 1.531 -8.504 1.00 79.38 85 GLU A CA 1
ATOM 674 C C . GLU A 1 85 ? -13.266 1.102 -8.195 1.00 79.38 85 GLU A C 1
ATOM 676 O O . GLU A 1 85 ? -12.460 1.893 -7.700 1.00 79.38 85 GLU A O 1
ATOM 681 N N . HIS A 1 86 ? -12.936 -0.148 -8.508 1.00 82.31 86 HIS A N 1
ATOM 682 C CA . HIS A 1 86 ? -11.599 -0.701 -8.322 1.00 82.31 86 HIS A CA 1
ATOM 683 C C . HIS A 1 86 ? -10.628 -0.109 -9.351 1.00 82.31 86 HIS A C 1
ATOM 685 O O . HIS A 1 86 ? -10.920 -0.080 -10.546 1.00 82.31 86 HIS A O 1
ATOM 691 N N . MET A 1 87 ? -9.446 0.329 -8.916 1.00 80.56 87 MET A N 1
ATOM 692 C CA . MET A 1 87 ? -8.388 0.715 -9.848 1.00 80.56 87 MET A CA 1
ATOM 693 C C . MET A 1 87 ? -7.850 -0.544 -10.522 1.00 80.56 87 MET A C 1
ATOM 695 O O . MET A 1 87 ? -7.411 -1.469 -9.844 1.00 80.56 87 MET A O 1
ATOM 699 N N . VAL A 1 88 ? -7.887 -0.589 -11.851 1.00 79.62 88 VAL A N 1
ATOM 700 C CA . VAL A 1 88 ? -7.286 -1.663 -12.650 1.00 79.62 88 VAL A CA 1
ATOM 701 C C . VAL A 1 88 ? -5.944 -1.159 -13.177 1.00 79.62 88 VAL A C 1
ATOM 703 O O . VAL A 1 88 ? -5.846 -0.038 -13.676 1.00 79.62 88 VAL A O 1
ATOM 706 N N . GLY A 1 89 ? -4.882 -1.948 -13.006 1.00 72.81 89 GLY A N 1
ATOM 707 C CA . GLY A 1 89 ? -3.513 -1.515 -13.284 1.00 72.81 89 GLY A CA 1
ATOM 708 C C . GLY A 1 89 ? -3.252 -1.211 -14.759 1.00 72.81 89 GLY A C 1
ATOM 709 O O . GLY A 1 89 ? -3.055 -2.122 -15.553 1.00 72.81 89 GLY A O 1
ATOM 710 N N . GLY A 1 90 ? -3.157 0.077 -15.103 1.00 61.38 90 GLY A N 1
ATOM 711 C CA . GLY A 1 90 ? -2.681 0.575 -16.403 1.00 61.38 90 GLY A CA 1
ATOM 712 C C . GLY A 1 90 ? -1.160 0.769 -16.487 1.00 61.38 90 GLY A C 1
ATOM 713 O O . GLY A 1 90 ? -0.664 1.361 -17.437 1.00 61.38 90 GLY A O 1
ATOM 714 N N . TRP A 1 91 ? -0.397 0.304 -15.492 1.00 59.72 91 TRP A N 1
ATOM 715 C CA . TRP A 1 91 ? 1.061 0.495 -15.424 1.00 59.72 91 TRP A CA 1
ATOM 716 C C . TRP A 1 91 ? 1.834 -0.356 -16.453 1.00 59.72 91 TRP A C 1
ATOM 718 O O . TRP A 1 91 ? 3.012 -0.108 -16.723 1.00 59.72 91 TRP A O 1
ATOM 728 N N . ARG A 1 92 ? 1.154 -1.318 -17.089 1.00 52.41 92 ARG A N 1
ATOM 729 C CA . ARG A 1 92 ? 1.616 -2.037 -18.280 1.00 52.41 92 ARG A CA 1
ATOM 730 C C . ARG A 1 92 ? 1.243 -1.270 -19.555 1.00 52.41 92 ARG A C 1
ATOM 732 O O . ARG A 1 92 ? 0.753 -1.857 -20.511 1.00 52.41 92 ARG A O 1
ATOM 739 N N . THR A 1 93 ? 1.434 0.049 -19.588 1.00 50.97 93 THR A N 1
ATOM 740 C CA . THR A 1 93 ? 1.545 0.732 -20.876 1.00 50.97 93 THR A CA 1
ATOM 741 C C . THR A 1 93 ? 2.840 0.255 -21.501 1.00 50.97 93 THR A C 1
ATOM 743 O O . THR A 1 93 ? 3.945 0.602 -21.083 1.00 50.97 93 THR A O 1
ATOM 746 N N . GLU A 1 94 ? 2.686 -0.626 -22.476 1.00 49.94 94 GLU A N 1
ATOM 747 C CA . GLU A 1 94 ? 3.712 -0.943 -23.444 1.00 49.94 94 GLU A CA 1
ATOM 748 C C . GLU A 1 94 ? 4.106 0.381 -24.110 1.00 49.94 94 GLU A C 1
ATOM 750 O O . GLU A 1 94 ? 3.514 0.806 -25.097 1.00 49.94 94 GLU A O 1
ATOM 755 N N . VAL A 1 95 ? 5.116 1.068 -23.573 1.00 50.72 95 VAL A N 1
ATOM 756 C CA . VAL A 1 95 ? 5.950 1.960 -24.382 1.00 50.72 95 VAL A CA 1
ATOM 757 C C . VAL A 1 95 ? 6.783 1.037 -25.274 1.00 50.72 95 VAL A C 1
ATOM 759 O O . VAL A 1 95 ? 7.976 0.823 -25.091 1.00 50.72 95 VAL A O 1
ATOM 762 N N . SER A 1 96 ? 6.095 0.389 -26.212 1.00 41.44 96 SER A N 1
ATOM 763 C CA . SER A 1 96 ? 6.704 -0.178 -27.400 1.00 41.44 96 SER A CA 1
ATOM 764 C C . SER A 1 96 ? 6.995 1.011 -28.306 1.00 41.44 96 SER A C 1
ATOM 766 O O . SER A 1 96 ? 6.099 1.789 -28.634 1.00 41.44 96 SER A O 1
ATOM 768 N N . GLY A 1 97 ? 8.277 1.224 -28.589 1.00 52.97 97 GLY A N 1
ATOM 769 C CA . GLY A 1 97 ? 8.808 2.429 -29.210 1.00 52.97 97 GLY A CA 1
ATOM 770 C C . GLY A 1 97 ? 8.127 2.803 -30.525 1.00 52.97 97 GLY A C 1
ATOM 771 O O . GLY A 1 97 ? 8.483 2.306 -31.589 1.00 52.97 97 GLY A O 1
ATOM 772 N N . ARG A 1 98 ? 7.208 3.765 -30.461 1.00 44.00 98 ARG A N 1
ATOM 773 C CA . ARG A 1 98 ? 6.717 4.497 -31.625 1.00 44.00 98 ARG A CA 1
ATOM 774 C C . ARG A 1 98 ? 6.784 5.990 -31.336 1.00 44.00 98 ARG A C 1
ATOM 776 O O . ARG A 1 98 ? 5.785 6.628 -31.029 1.00 44.00 98 ARG A O 1
ATOM 783 N N . ALA A 1 99 ? 7.986 6.542 -31.471 1.00 38.75 99 ALA A N 1
ATOM 784 C CA . ALA A 1 99 ? 8.071 7.824 -32.153 1.00 38.75 99 ALA A CA 1
ATOM 785 C C . ALA A 1 99 ? 7.749 7.529 -33.633 1.00 38.75 99 ALA A C 1
ATOM 787 O O . ALA A 1 99 ? 8.328 6.584 -34.180 1.00 38.75 99 ALA A O 1
ATOM 788 N N . PRO A 1 100 ? 6.794 8.223 -34.273 1.00 47.44 100 PRO A N 1
ATOM 789 C CA . PRO A 1 100 ? 6.662 8.137 -35.716 1.00 47.44 100 PRO A CA 1
ATOM 790 C C . PRO A 1 100 ? 7.963 8.678 -36.309 1.00 47.44 100 PRO A C 1
ATOM 792 O O . PRO A 1 100 ? 8.371 9.790 -35.988 1.00 47.44 100 PRO A O 1
ATOM 795 N N . SER A 1 101 ? 8.644 7.862 -37.110 1.00 46.62 101 SER A N 1
ATOM 796 C CA . SER A 1 101 ? 9.662 8.364 -38.024 1.00 46.62 101 SER A CA 1
ATOM 797 C C . SER A 1 101 ? 8.970 9.322 -38.993 1.00 46.62 101 SER A C 1
ATOM 799 O O . SER A 1 101 ? 8.127 8.870 -39.774 1.00 46.62 101 SER A O 1
ATOM 801 N N . GLU A 1 102 ? 9.283 10.610 -38.885 1.00 50.50 102 GLU A N 1
ATOM 802 C CA . GLU A 1 102 ? 9.081 11.585 -39.962 1.00 50.50 102 GLU A CA 1
ATOM 803 C C . GLU A 1 102 ? 10.191 11.454 -41.009 1.00 50.50 102 GLU A C 1
ATOM 805 O O . GLU A 1 102 ? 11.347 11.164 -40.611 1.00 50.50 102 GLU A O 1
#

InterPro domains:
  IPR035940 CAP superfamily [G3DSA:3.40.33.10] (23-99)
  IPR035940 CAP superfamily [SSF55797] (54-88)

Radius of gyration: 24.53 Å; chains: 1; bounding box: 42×29×89 Å